Protein AF-A0A2E7CW11-F1 (afdb_monomer)

Mean predicted aligned error: 5.67 Å

Nearest PDB structures (foldseek):
  3v97-assembly2_B  TM=9.216E-01  e=1.720E-05  Escherichia coli K-12
  3v8v-assembly2_B  TM=9.186E-01  e=2.880E-05  Escherichia coli K-12
  3v8v-assembly1_A  TM=9.005E-01  e=5.143E-05 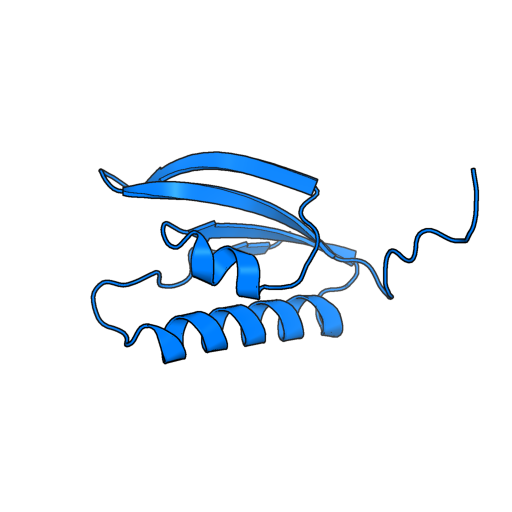 Escherichia coli K-12
  3v97-assembly1_A  TM=8.599E-01  e=4.822E-05  Escherichia coli K-12
  3ldg-assembly1_A  TM=8.429E-01  e=7.570E-05  Streptococcus mutans UA159

Structure (mmCIF, N/CA/C/O backbone):
data_AF-A0A2E7CW11-F1
#
_entry.id   AF-A0A2E7CW11-F1
#
loop_
_atom_site.group_PDB
_atom_site.id
_atom_site.type_symbol
_atom_site.label_atom_id
_atom_site.label_alt_id
_atom_site.label_comp_id
_atom_site.label_asym_id
_atom_site.label_entity_id
_atom_site.label_seq_id
_atom_site.pdbx_PDB_ins_code
_atom_site.Cartn_x
_atom_site.Cartn_y
_atom_site.Cartn_z
_atom_site.occupancy
_atom_site.B_iso_or_equiv
_atom_site.auth_seq_id
_atom_site.auth_comp_id
_atom_site.auth_asym_id
_atom_site.auth_atom_id
_atom_site.pdbx_PDB_model_num
ATOM 1 N N . MET A 1 1 ? -1.782 -9.841 -12.742 1.00 88.75 1 MET A N 1
ATOM 2 C CA . MET A 1 1 ? -2.396 -8.799 -11.886 1.00 88.75 1 MET A CA 1
ATOM 3 C C . MET A 1 1 ? -2.721 -9.409 -10.531 1.00 88.75 1 MET A C 1
ATOM 5 O O . MET A 1 1 ? -3.166 -10.548 -10.513 1.00 88.75 1 MET A O 1
ATOM 9 N N . MET A 1 2 ? -2.495 -8.684 -9.434 1.00 94.88 2 MET A N 1
ATOM 10 C CA . MET A 1 2 ? -2.849 -9.098 -8.069 1.00 94.88 2 MET A CA 1
ATOM 11 C C . MET A 1 2 ? -3.753 -8.049 -7.418 1.00 94.88 2 MET A C 1
ATOM 13 O O . MET A 1 2 ? -3.529 -6.850 -7.581 1.00 94.88 2 MET A O 1
ATOM 17 N N . ILE A 1 3 ? -4.753 -8.501 -6.667 1.00 97.06 3 ILE A N 1
ATOM 18 C CA . ILE A 1 3 ? -5.666 -7.649 -5.901 1.00 97.06 3 ILE A CA 1
ATOM 19 C C . ILE A 1 3 ? -5.697 -8.182 -4.470 1.00 97.06 3 ILE A C 1
ATOM 21 O O . ILE A 1 3 ? -5.756 -9.393 -4.274 1.00 97.06 3 ILE A O 1
ATOM 25 N N . MET A 1 4 ? -5.633 -7.298 -3.478 1.00 96.38 4 MET A N 1
ATOM 26 C CA . MET A 1 4 ? -5.674 -7.679 -2.068 1.00 96.38 4 MET A CA 1
ATOM 27 C C . MET A 1 4 ? -6.483 -6.687 -1.232 1.00 96.38 4 MET A C 1
ATOM 29 O O . MET A 1 4 ? -6.511 -5.490 -1.521 1.00 96.38 4 MET A O 1
ATOM 33 N N . ASN A 1 5 ? -7.097 -7.206 -0.172 1.00 95.25 5 ASN A N 1
ATOM 34 C CA . ASN A 1 5 ? -7.775 -6.456 0.883 1.00 95.25 5 ASN A CA 1
ATOM 35 C C . ASN A 1 5 ? -7.131 -6.849 2.225 1.00 95.25 5 ASN A C 1
ATO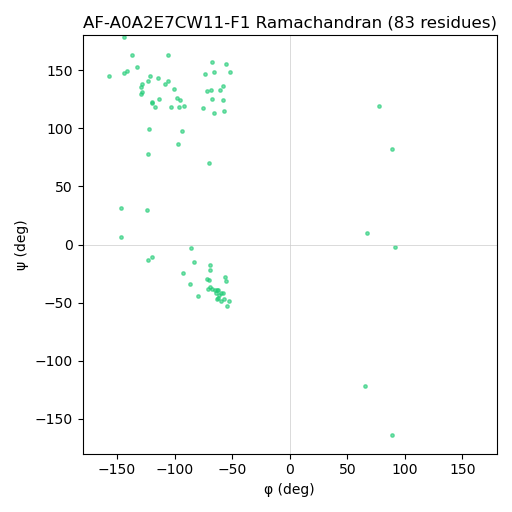M 37 O O . ASN A 1 5 ? -7.643 -7.747 2.899 1.00 95.25 5 ASN A O 1
ATOM 41 N N . PRO A 1 6 ? -5.942 -6.307 2.553 1.00 92.50 6 PRO A N 1
ATOM 42 C CA . PRO A 1 6 ? -5.221 -6.688 3.758 1.00 92.50 6 PRO A CA 1
ATOM 43 C C . PRO A 1 6 ? -5.986 -6.209 5.003 1.00 92.50 6 PRO A C 1
ATOM 45 O O . PRO A 1 6 ? -6.752 -5.250 4.911 1.00 92.50 6 PRO A O 1
ATOM 48 N N . PRO A 1 7 ? -5.774 -6.823 6.180 1.00 88.00 7 PRO A N 1
ATOM 49 C CA . PRO A 1 7 ? -6.356 -6.344 7.434 1.00 88.00 7 PRO A CA 1
ATOM 50 C C . PRO A 1 7 ? -6.064 -4.849 7.659 1.00 88.00 7 PRO A C 1
ATOM 52 O O . PRO A 1 7 ? -5.037 -4.340 7.214 1.00 88.00 7 PRO A O 1
ATOM 55 N N . TYR A 1 8 ? -6.975 -4.124 8.315 1.00 77.25 8 TYR A N 1
ATOM 56 C CA . TYR A 1 8 ? -6.866 -2.664 8.476 1.00 77.25 8 TYR A CA 1
ATOM 57 C C . TYR A 1 8 ? -7.432 -2.130 9.811 1.00 77.25 8 TYR A C 1
ATOM 59 O O . TYR A 1 8 ? -7.886 -0.998 9.859 1.00 77.25 8 TYR A O 1
ATOM 67 N N . ASN A 1 9 ? -7.353 -2.917 10.896 1.00 67.69 9 ASN A N 1
ATOM 68 C CA . ASN A 1 9 ? -7.742 -2.582 12.289 1.00 67.69 9 ASN A CA 1
ATOM 69 C C . ASN A 1 9 ? -9.184 -2.840 12.723 1.00 67.69 9 ASN A C 1
ATOM 71 O O . ASN A 1 9 ? -9.959 -1.915 12.924 1.00 67.69 9 ASN A O 1
ATOM 75 N N . ILE A 1 10 ? -9.492 -4.081 13.093 1.00 61.84 10 ILE A N 1
ATOM 76 C CA . ILE A 1 10 ? -10.477 -4.267 14.179 1.00 61.84 10 ILE A CA 1
ATOM 77 C C . ILE A 1 10 ? -9.895 -5.089 15.346 1.00 61.84 10 ILE A C 1
ATOM 79 O O . ILE A 1 10 ? -10.479 -5.114 16.421 1.00 61.84 10 ILE A O 1
ATOM 83 N N . ARG A 1 11 ? -8.737 -5.759 15.183 1.00 65.31 11 ARG A N 1
ATOM 84 C CA . ARG A 1 11 ? -8.206 -6.713 16.185 1.00 65.31 11 ARG A CA 1
ATOM 85 C C . ARG A 1 11 ? -6.669 -6.789 16.311 1.00 65.31 11 ARG A C 1
ATOM 87 O O . ARG A 1 11 ? -6.190 -7.670 17.010 1.00 65.31 11 ARG A O 1
ATOM 94 N N . ILE A 1 12 ? -5.903 -5.930 15.632 1.00 70.94 12 ILE A N 1
ATOM 95 C CA . ILE A 1 12 ? -4.422 -5.981 15.577 1.00 70.94 12 ILE A CA 1
ATOM 96 C C . ILE A 1 12 ? -3.867 -4.652 16.108 1.00 70.94 12 ILE A C 1
ATOM 98 O O . ILE A 1 12 ? -4.505 -3.618 15.910 1.00 70.94 12 ILE A O 1
ATOM 102 N N . GLN A 1 13 ? -2.721 -4.669 16.799 1.00 80.31 13 GLN A N 1
ATOM 103 C CA . GLN A 1 13 ? -2.076 -3.444 17.285 1.00 80.31 13 GLN A CA 1
ATOM 104 C C . GLN A 1 13 ? -1.599 -2.569 16.116 1.00 80.31 13 GLN A C 1
ATOM 106 O O . GLN A 1 13 ? -1.210 -3.065 15.058 1.00 80.31 13 GLN A O 1
ATOM 111 N N . GLN A 1 14 ? -1.607 -1.248 16.309 1.00 80.00 14 GLN A N 1
ATOM 112 C CA . GLN A 1 14 ? -1.318 -0.303 15.229 1.00 80.00 14 GLN A CA 1
ATOM 113 C C . GLN A 1 14 ? 0.107 -0.457 14.666 1.00 80.00 14 GLN A C 1
ATOM 115 O O . GLN A 1 14 ? 0.304 -0.393 13.456 1.00 80.00 14 GLN A O 1
ATOM 120 N N . ASP A 1 15 ? 1.110 -0.706 15.503 1.00 85.50 15 ASP A N 1
ATOM 121 C CA . ASP A 1 15 ? 2.486 -0.851 15.013 1.00 85.50 15 ASP A CA 1
ATOM 122 C C . ASP A 1 15 ? 2.677 -2.131 14.189 1.00 85.50 15 ASP A C 1
ATOM 124 O O . ASP A 1 15 ? 3.338 -2.112 13.148 1.00 85.50 15 ASP A O 1
ATOM 128 N N . GLU A 1 16 ? 2.012 -3.218 14.586 1.00 89.56 16 GLU A N 1
ATOM 129 C CA . GLU A 1 16 ? 2.018 -4.484 13.850 1.00 89.56 16 GLU A CA 1
ATOM 130 C C . GLU A 1 16 ? 1.374 -4.331 12.467 1.00 89.56 16 GLU A C 1
ATOM 132 O O . GLU A 1 16 ? 1.910 -4.836 11.479 1.00 89.56 16 GLU A O 1
ATOM 137 N N . ILE A 1 17 ? 0.260 -3.589 12.355 1.00 91.75 17 ILE A N 1
ATOM 138 C CA . ILE A 1 17 ? -0.370 -3.369 11.046 1.00 91.75 17 ILE A CA 1
ATOM 139 C C . ILE A 1 17 ? 0.506 -2.505 10.135 1.00 91.75 17 ILE A C 1
ATOM 141 O O . ILE A 1 17 ? 0.618 -2.775 8.936 1.00 91.75 17 ILE A O 1
ATOM 145 N N . LEU A 1 18 ? 1.174 -1.488 10.682 1.00 93.12 18 LEU A N 1
ATOM 146 C CA . LEU A 1 18 ? 2.076 -0.645 9.904 1.00 93.12 18 LEU A CA 1
ATOM 147 C C . LEU A 1 18 ? 3.282 -1.438 9.386 1.00 93.12 18 LEU A C 1
ATOM 149 O O . LEU A 1 18 ? 3.688 -1.236 8.236 1.00 93.12 18 LEU A O 1
ATOM 153 N N . GLU A 1 19 ? 3.833 -2.342 10.198 1.00 94.38 19 GLU A N 1
ATOM 154 C CA . GLU A 1 19 ? 4.937 -3.202 9.774 1.00 94.38 19 GLU A CA 1
ATOM 155 C C . GLU A 1 19 ? 4.486 -4.256 8.761 1.00 94.38 19 GLU A C 1
ATOM 157 O O . GLU A 1 19 ? 5.145 -4.454 7.743 1.00 94.38 19 GLU A O 1
ATOM 162 N N . PHE A 1 20 ? 3.297 -4.831 8.926 1.00 94.50 20 PHE A N 1
ATOM 163 C CA . PHE A 1 20 ? 2.738 -5.749 7.936 1.00 94.50 20 PHE A CA 1
ATOM 164 C C . PHE A 1 20 ? 2.609 -5.101 6.544 1.00 94.50 20 PHE A C 1
ATOM 166 O O . PHE A 1 20 ? 2.974 -5.693 5.525 1.00 94.50 20 PHE A O 1
ATOM 173 N N . TYR A 1 21 ? 2.162 -3.844 6.469 1.00 96.44 21 TYR A N 1
ATOM 174 C CA . TYR A 1 21 ? 2.088 -3.124 5.190 1.00 96.44 21 TYR A CA 1
ATOM 175 C C . TYR A 1 21 ? 3.467 -2.772 4.619 1.00 96.44 21 TYR A C 1
ATOM 177 O O . TYR A 1 21 ? 3.629 -2.733 3.394 1.00 96.44 21 TYR A O 1
ATOM 185 N N . ASN A 1 22 ? 4.467 -2.550 5.474 1.00 96.88 22 ASN A N 1
ATOM 186 C CA . ASN A 1 22 ? 5.862 -2.409 5.058 1.00 96.88 22 ASN A CA 1
ATOM 187 C C . ASN A 1 22 ? 6.369 -3.701 4.393 1.00 96.88 22 ASN A C 1
ATOM 189 O O . ASN A 1 22 ? 6.922 -3.675 3.288 1.00 96.88 22 ASN A O 1
ATOM 193 N N . GLU A 1 23 ? 6.087 -4.854 5.002 1.00 97.00 23 GLU A N 1
ATOM 194 C CA . GLU A 1 23 ? 6.442 -6.161 4.448 1.00 97.00 23 GLU A CA 1
ATOM 195 C C . GLU A 1 23 ? 5.737 -6.462 3.122 1.00 97.00 23 GLU A C 1
ATOM 197 O O . GLU A 1 23 ? 6.382 -6.980 2.201 1.00 97.00 23 GLU A O 1
ATOM 202 N N . ILE A 1 24 ? 4.458 -6.086 2.978 1.00 96.81 24 ILE A N 1
ATOM 203 C CA . ILE A 1 24 ? 3.746 -6.137 1.690 1.00 96.81 24 ILE A CA 1
ATOM 204 C C . ILE A 1 24 ? 4.543 -5.361 0.640 1.00 96.81 24 ILE A C 1
ATOM 206 O O . ILE A 1 24 ? 4.888 -5.912 -0.407 1.00 96.81 24 ILE A O 1
ATOM 210 N N . GLY A 1 25 ? 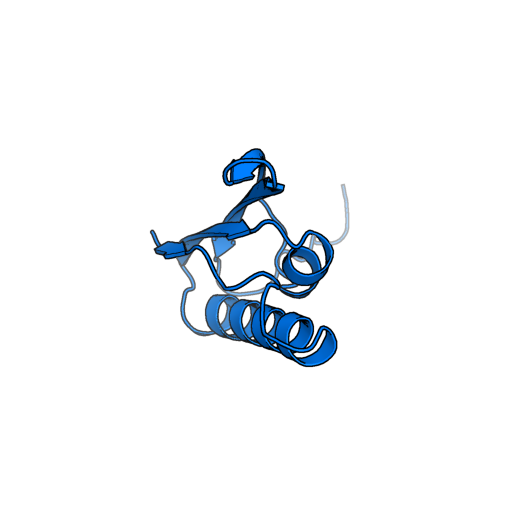4.894 -4.106 0.928 1.00 95.94 25 GLY A N 1
ATOM 211 C CA . GLY A 1 25 ? 5.696 -3.264 0.042 1.00 95.94 25 GLY A CA 1
ATOM 212 C C . GLY A 1 25 ? 7.004 -3.921 -0.391 1.00 95.94 25 GLY A C 1
ATOM 213 O O . GLY A 1 25 ? 7.312 -3.996 -1.587 1.00 95.94 25 GLY A O 1
ATOM 214 N N . ARG A 1 26 ? 7.745 -4.469 0.578 1.00 96.25 26 ARG A N 1
ATOM 215 C CA . ARG A 1 26 ? 8.997 -5.196 0.344 1.00 96.25 26 ARG A CA 1
ATOM 216 C C . ARG A 1 26 ? 8.777 -6.404 -0.567 1.00 96.25 26 ARG A C 1
ATOM 218 O O . ARG A 1 26 ? 9.499 -6.570 -1.551 1.00 96.25 26 ARG A O 1
ATOM 225 N N . ARG A 1 27 ? 7.768 -7.234 -0.290 1.00 96.12 27 ARG A N 1
ATOM 226 C CA . ARG A 1 27 ? 7.474 -8.423 -1.102 1.00 96.12 27 ARG A CA 1
ATOM 227 C C . ARG A 1 27 ? 7.093 -8.052 -2.531 1.00 96.12 27 ARG A C 1
ATOM 229 O O . ARG A 1 27 ? 7.667 -8.623 -3.458 1.00 96.12 27 ARG A O 1
ATOM 236 N N . LEU A 1 28 ? 6.204 -7.074 -2.710 1.00 95.38 28 LEU A N 1
ATOM 237 C CA . LEU A 1 28 ? 5.796 -6.576 -4.027 1.00 95.38 28 LEU A CA 1
ATOM 238 C C . LEU A 1 28 ? 6.996 -6.085 -4.843 1.00 95.38 28 LEU A C 1
ATOM 240 O O . LEU A 1 28 ? 7.154 -6.460 -6.003 1.00 95.38 28 LEU A O 1
ATOM 244 N N . LYS A 1 29 ? 7.876 -5.292 -4.224 1.00 92.69 29 LYS A N 1
ATOM 245 C CA . LYS A 1 29 ? 9.059 -4.733 -4.886 1.00 92.69 29 LYS A CA 1
ATOM 246 C C . LYS A 1 29 ? 10.029 -5.806 -5.383 1.00 92.69 29 LYS A C 1
ATOM 248 O O . LYS A 1 29 ? 10.560 -5.679 -6.482 1.00 92.69 29 LYS A O 1
ATOM 253 N N . HIS A 1 30 ? 10.290 -6.831 -4.571 1.00 92.50 30 HIS A N 1
ATOM 254 C CA . HIS A 1 30 ? 11.365 -7.791 -4.841 1.00 92.50 30 HIS A CA 1
ATOM 255 C C . HIS A 1 30 ? 10.924 -9.038 -5.610 1.00 92.50 30 HIS A C 1
ATOM 257 O O . HIS A 1 30 ? 11.756 -9.640 -6.280 1.00 92.50 30 HIS A O 1
ATOM 263 N N . HIS A 1 31 ? 9.647 -9.422 -5.541 1.00 93.56 31 HIS A N 1
ATOM 264 C CA . HIS A 1 31 ? 9.190 -10.701 -6.102 1.00 93.56 31 HIS A CA 1
ATOM 265 C C . HIS A 1 31 ? 8.133 -10.575 -7.202 1.00 93.56 31 HIS A C 1
ATOM 267 O O . HIS A 1 31 ? 7.846 -11.565 -7.863 1.00 93.56 31 HIS A O 1
ATOM 273 N N . TRP A 1 32 ? 7.563 -9.387 -7.419 1.00 93.56 32 TRP A N 1
ATOM 274 C CA . TRP A 1 32 ? 6.406 -9.212 -8.308 1.00 93.56 32 TRP A CA 1
ATOM 275 C C . TRP A 1 32 ? 6.657 -8.184 -9.420 1.00 93.56 32 TRP A C 1
ATOM 277 O O . TRP A 1 32 ? 5.735 -7.520 -9.890 1.00 93.56 32 TRP A O 1
ATOM 287 N N . SER A 1 33 ? 7.912 -8.034 -9.854 1.00 92.25 33 SER A N 1
ATOM 288 C CA . SER A 1 33 ? 8.256 -7.158 -10.985 1.00 92.25 33 SER A CA 1
ATOM 289 C C . SER A 1 33 ? 7.504 -7.572 -12.257 1.00 92.25 33 SER A C 1
ATOM 291 O O . SER A 1 33 ? 7.426 -8.754 -12.573 1.00 92.25 33 SER A O 1
ATOM 293 N N . GLY A 1 34 ? 6.963 -6.599 -12.993 1.00 92.88 34 GLY A N 1
ATOM 294 C CA . GLY A 1 34 ? 6.185 -6.818 -14.218 1.00 92.88 34 GLY A CA 1
ATOM 295 C C . GLY A 1 34 ? 4.673 -6.952 -14.000 1.00 92.88 34 GLY A C 1
ATOM 296 O O . GLY A 1 34 ? 3.930 -7.066 -14.971 1.00 92.88 34 GLY A O 1
ATOM 297 N N . PHE A 1 35 ? 4.200 -6.914 -12.752 1.00 95.62 35 PHE A N 1
ATOM 298 C CA . PHE A 1 35 ? 2.781 -7.026 -12.414 1.00 95.62 35 PHE A CA 1
ATOM 299 C C . PHE A 1 35 ? 2.180 -5.678 -12.004 1.00 95.62 35 PHE A C 1
ATOM 301 O O . PHE A 1 35 ? 2.870 -4.747 -11.601 1.00 95.62 35 PHE A O 1
ATOM 308 N N . ASP A 1 36 ? 0.854 -5.602 -12.023 1.00 96.69 36 ASP A N 1
ATOM 309 C CA . ASP A 1 36 ? 0.101 -4.583 -11.298 1.00 96.69 36 ASP A CA 1
ATOM 310 C C . ASP A 1 36 ? -0.451 -5.171 -9.998 1.00 96.69 36 ASP A C 1
ATOM 312 O O . ASP A 1 36 ? -1.051 -6.254 -10.012 1.00 96.69 36 ASP A O 1
ATOM 316 N N . ALA A 1 37 ? -0.284 -4.436 -8.898 1.00 97.94 37 ALA A N 1
ATOM 317 C CA . ALA A 1 37 ? -0.937 -4.708 -7.625 1.00 97.94 37 ALA A CA 1
ATOM 318 C C . ALA A 1 37 ? -2.014 -3.660 -7.329 1.00 97.94 37 ALA A C 1
ATOM 320 O O . ALA A 1 37 ? -1.809 -2.458 -7.512 1.00 97.94 37 ALA A O 1
ATOM 321 N N . TRP A 1 38 ? -3.153 -4.125 -6.831 1.00 98.38 38 TRP A N 1
ATOM 322 C CA . TRP A 1 38 ? -4.242 -3.295 -6.342 1.00 98.38 38 TRP A CA 1
ATOM 323 C C . TRP A 1 38 ? -4.499 -3.604 -4.870 1.00 98.38 38 TRP A C 1
ATOM 325 O O . TRP A 1 38 ? -4.757 -4.751 -4.514 1.00 98.38 38 TRP A O 1
ATOM 335 N N . VAL A 1 39 ? -4.409 -2.588 -4.014 1.00 97.88 39 VAL A N 1
ATOM 336 C CA . VAL A 1 39 ? -4.567 -2.735 -2.560 1.00 97.88 39 VAL A CA 1
ATOM 337 C C . VAL A 1 39 ? -5.780 -1.938 -2.107 1.00 97.88 39 VAL A C 1
ATOM 339 O O . VAL A 1 39 ? -5.811 -0.719 -2.280 1.00 97.88 39 VAL A O 1
ATOM 342 N N . PHE A 1 40 ? -6.772 -2.624 -1.548 1.00 97.38 40 PHE A N 1
ATOM 343 C CA . PHE A 1 40 ? -7.940 -2.024 -0.914 1.00 97.38 40 PHE A CA 1
ATOM 344 C C . PHE A 1 40 ? -7.734 -1.980 0.599 1.00 97.38 40 PHE A C 1
ATOM 346 O O . PHE A 1 40 ? -7.415 -3.005 1.187 1.00 97.38 40 PHE A O 1
ATOM 353 N N . SER A 1 41 ? -7.867 -0.813 1.229 1.00 95.25 41 SER A N 1
ATOM 354 C CA . SER A 1 41 ? -7.732 -0.699 2.686 1.00 95.25 41 SER A CA 1
ATOM 355 C C . SER A 1 41 ? -8.447 0.536 3.231 1.00 95.25 41 SER A C 1
ATOM 357 O O . SER A 1 41 ? -8.465 1.586 2.576 1.00 95.25 41 SER A O 1
ATOM 359 N N . GLY A 1 42 ? -9.007 0.393 4.435 1.00 93.69 42 GLY A N 1
ATOM 360 C CA . GLY A 1 42 ? -9.532 1.490 5.253 1.00 93.69 42 GLY A CA 1
ATOM 361 C C . GLY A 1 42 ? -8.461 2.214 6.076 1.00 93.69 42 GLY A C 1
ATOM 362 O O . GLY A 1 42 ? -8.685 3.330 6.533 1.00 93.69 42 GLY A O 1
ATOM 363 N N . ASP A 1 43 ? -7.267 1.630 6.233 1.00 92.88 43 ASP A N 1
ATOM 364 C CA . ASP A 1 43 ? -6.176 2.250 6.988 1.00 92.88 43 ASP A CA 1
ATOM 365 C C . ASP A 1 43 ? -5.258 3.048 6.050 1.00 92.88 43 ASP A C 1
ATOM 367 O O . ASP A 1 43 ? -4.349 2.538 5.381 1.00 92.88 43 ASP A O 1
ATOM 371 N N . LEU A 1 44 ? -5.507 4.357 6.000 1.00 92.00 44 LEU A N 1
ATOM 372 C CA . LEU A 1 44 ? -4.760 5.277 5.147 1.00 92.00 44 LEU A CA 1
ATOM 373 C C . LEU A 1 44 ? -3.305 5.481 5.594 1.00 92.00 44 LEU A C 1
ATOM 375 O O . LEU A 1 44 ? -2.489 5.901 4.767 1.00 92.00 44 LEU A O 1
ATOM 379 N N . GLN A 1 45 ? -2.970 5.223 6.863 1.00 92.19 45 GLN A N 1
ATOM 380 C CA . GLN A 1 45 ? -1.592 5.306 7.351 1.00 92.19 45 GLN A CA 1
ATOM 381 C C . GLN A 1 45 ? -0.820 4.045 6.970 1.00 92.19 45 GLN A C 1
ATOM 383 O O . GLN A 1 45 ? 0.277 4.152 6.415 1.00 92.19 45 GLN A O 1
ATOM 388 N N . ALA A 1 46 ? -1.424 2.869 7.140 1.00 94.00 46 ALA A N 1
ATOM 389 C CA . ALA A 1 46 ? -0.845 1.602 6.707 1.00 94.00 46 ALA A CA 1
ATOM 390 C C . ALA A 1 46 ? -0.594 1.585 5.190 1.00 94.00 46 ALA A C 1
ATOM 392 O O . ALA A 1 46 ? 0.498 1.239 4.740 1.00 94.00 46 ALA A O 1
ATOM 393 N N . LEU A 1 47 ? -1.522 2.108 4.376 1.00 95.62 47 LEU A N 1
ATOM 394 C CA . LEU A 1 47 ? -1.314 2.254 2.927 1.00 95.62 47 LEU A CA 1
ATOM 395 C C . LEU A 1 47 ? -0.056 3.059 2.552 1.00 95.62 47 LEU A C 1
ATOM 397 O O . LEU A 1 47 ? 0.536 2.808 1.501 1.00 95.62 47 LEU A O 1
ATOM 401 N N . LYS A 1 48 ? 0.366 4.037 3.368 1.00 95.06 48 LYS A N 1
ATOM 402 C CA . LYS A 1 48 ? 1.611 4.788 3.117 1.00 95.06 48 LYS A CA 1
ATOM 403 C C . LYS A 1 48 ? 2.854 3.934 3.375 1.00 95.06 48 LYS A C 1
ATOM 405 O O . LYS A 1 48 ? 3.862 4.138 2.700 1.00 95.06 48 LYS A O 1
ATOM 410 N N . ARG A 1 49 ? 2.779 2.969 4.299 1.00 96.56 49 ARG A N 1
ATOM 411 C CA . ARG A 1 49 ? 3.898 2.086 4.669 1.00 96.56 49 ARG A CA 1
ATOM 412 C C . ARG A 1 49 ? 4.291 1.099 3.576 1.00 96.56 49 ARG A C 1
ATOM 414 O O . ARG A 1 49 ? 5.428 0.652 3.583 1.00 96.56 49 ARG A O 1
ATOM 421 N N . ILE A 1 50 ? 3.431 0.865 2.581 1.00 96.62 50 ILE A N 1
ATOM 422 C CA . ILE A 1 50 ? 3.770 0.066 1.389 1.00 96.62 50 ILE A CA 1
ATOM 423 C C . ILE A 1 50 ? 5.008 0.625 0.661 1.00 96.62 50 ILE A C 1
ATOM 42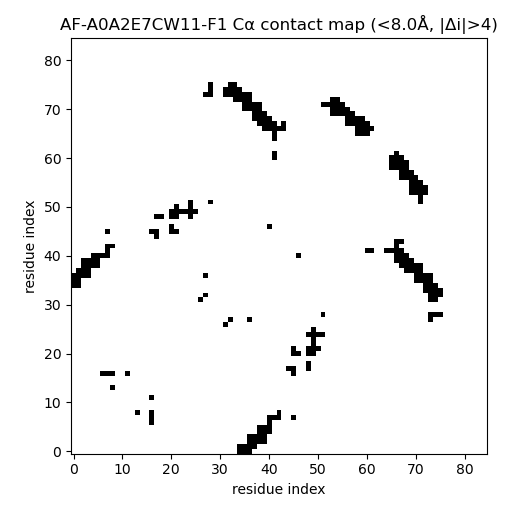5 O O . ILE A 1 50 ? 5.721 -0.114 -0.010 1.00 96.62 50 ILE A O 1
ATOM 429 N N . GLY A 1 51 ? 5.282 1.932 0.751 1.00 94.75 51 GLY A N 1
ATOM 430 C CA . GLY A 1 51 ? 6.536 2.503 0.238 1.00 94.75 51 GLY A CA 1
ATOM 431 C C . GLY A 1 51 ? 6.701 2.454 -1.289 1.00 94.75 51 GLY A C 1
ATOM 432 O O . GLY A 1 51 ? 7.771 2.767 -1.810 1.00 94.75 51 GLY A O 1
ATOM 433 N N . LEU A 1 52 ? 5.647 2.093 -2.028 1.00 94.88 52 LEU A N 1
ATOM 434 C CA . LEU A 1 52 ? 5.609 2.091 -3.489 1.00 94.88 52 LEU A CA 1
ATOM 435 C C . LEU A 1 52 ? 4.779 3.266 -4.001 1.00 94.88 52 LEU A C 1
ATOM 437 O O . LEU A 1 52 ? 3.739 3.613 -3.441 1.00 94.88 52 LEU A O 1
ATOM 441 N N . ARG A 1 53 ? 5.232 3.887 -5.095 1.00 94.12 53 ARG A N 1
ATOM 442 C CA . ARG A 1 53 ? 4.541 5.037 -5.685 1.00 94.12 53 ARG A CA 1
ATOM 443 C C . ARG A 1 53 ? 3.285 4.575 -6.433 1.00 94.12 53 ARG A C 1
ATOM 445 O O . ARG A 1 53 ? 3.423 3.889 -7.448 1.00 94.12 53 ARG A O 1
ATOM 452 N N . PRO A 1 54 ? 2.083 5.007 -6.023 1.00 96.25 54 PRO A N 1
ATOM 453 C CA . PRO A 1 54 ? 0.867 4.643 -6.727 1.00 96.25 54 PRO A CA 1
ATOM 454 C C . PRO A 1 54 ? 0.723 5.384 -8.050 1.00 96.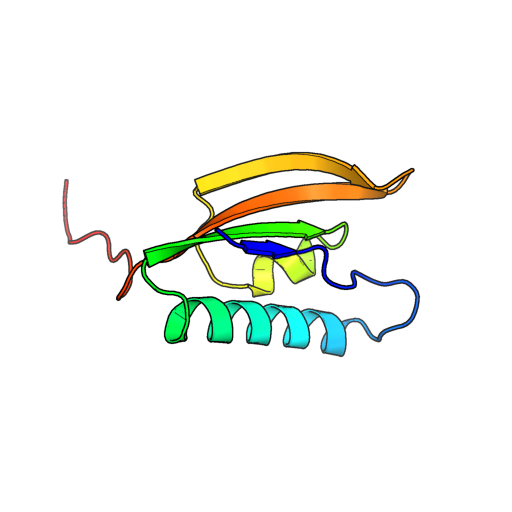25 54 PRO A C 1
ATOM 456 O O . PRO A 1 54 ? 1.116 6.546 -8.179 1.00 96.25 54 PRO A O 1
ATOM 459 N N . LYS A 1 55 ? 0.116 4.703 -9.023 1.00 97.38 55 LYS A N 1
ATOM 460 C CA . LYS A 1 55 ? -0.335 5.298 -10.288 1.00 97.38 55 LYS A CA 1
ATOM 461 C C . LYS A 1 55 ? -1.740 5.875 -10.160 1.00 97.38 55 LYS A C 1
ATOM 463 O O . LYS A 1 55 ? -2.031 6.894 -10.775 1.00 97.38 55 LYS A O 1
ATOM 468 N N . ARG A 1 56 ? -2.595 5.248 -9.347 1.00 97.81 56 ARG A N 1
ATOM 469 C CA . ARG A 1 56 ? -3.968 5.698 -9.105 1.00 97.81 56 ARG A CA 1
ATOM 470 C C . ARG A 1 56 ? -4.373 5.448 -7.658 1.00 97.81 56 ARG A C 1
ATOM 472 O O . ARG A 1 56 ? -3.933 4.481 -7.040 1.00 97.81 56 ARG A O 1
ATOM 479 N N . ARG A 1 57 ? -5.225 6.325 -7.135 1.00 98.00 57 ARG A N 1
ATOM 480 C CA . ARG A 1 57 ? -5.947 6.149 -5.873 1.00 98.00 57 ARG A CA 1
ATOM 481 C C . ARG A 1 57 ? -7.417 6.425 -6.156 1.00 98.00 57 ARG A C 1
ATOM 483 O O . ARG A 1 57 ? -7.724 7.441 -6.772 1.00 98.00 57 ARG A O 1
ATOM 490 N N . ILE A 1 58 ? -8.292 5.520 -5.747 1.00 98.38 58 ILE A N 1
ATOM 491 C CA . ILE A 1 58 ? -9.739 5.639 -5.918 1.00 98.38 58 ILE A CA 1
ATOM 492 C C . ILE A 1 58 ? -10.346 5.625 -4.518 1.00 98.38 58 ILE A C 1
ATOM 494 O O . ILE A 1 58 ? -10.081 4.696 -3.754 1.00 98.38 58 ILE A O 1
ATOM 498 N N . ALA A 1 59 ? -11.086 6.677 -4.172 1.00 97.69 59 ALA A N 1
ATOM 499 C CA . ALA A 1 59 ? -11.843 6.727 -2.927 1.00 97.69 59 ALA A CA 1
ATOM 500 C C . ALA A 1 59 ? -13.043 5.782 -3.034 1.00 97.69 59 ALA A C 1
ATOM 502 O O . ALA A 1 59 ? -13.734 5.779 -4.051 1.00 97.69 59 ALA A O 1
ATOM 503 N N . LEU A 1 60 ? -13.239 4.963 -2.008 1.00 96.75 60 LEU A N 1
ATOM 504 C CA . LEU A 1 60 ? -14.290 3.958 -1.904 1.00 96.75 60 LEU A CA 1
ATOM 505 C C . LEU A 1 60 ? -14.760 3.879 -0.446 1.00 96.75 60 LEU A C 1
ATOM 507 O O . LEU A 1 60 ? -14.203 4.523 0.440 1.00 96.75 60 LEU A O 1
ATOM 511 N N . PHE A 1 61 ? -15.748 3.028 -0.195 1.00 92.75 61 PHE A N 1
ATOM 512 C CA . PHE A 1 61 ? -16.211 2.711 1.148 1.00 92.75 61 PHE A CA 1
ATOM 513 C C . PHE A 1 61 ? -16.242 1.195 1.342 1.00 92.75 61 PHE A C 1
ATOM 515 O O . PHE A 1 61 ? -16.754 0.469 0.490 1.00 92.75 61 PHE A O 1
ATOM 522 N N . ASN A 1 62 ? -15.674 0.713 2.449 1.00 89.38 62 ASN A N 1
ATOM 523 C CA . ASN A 1 62 ? -15.842 -0.664 2.906 1.00 89.38 62 ASN A CA 1
ATOM 524 C C . ASN A 1 62 ? -16.948 -0.683 3.968 1.00 89.38 62 ASN A C 1
ATOM 526 O O . ASN A 1 62 ? -16.693 -0.477 5.156 1.00 89.38 62 ASN A O 1
ATOM 530 N N . GLY A 1 63 ? -18.199 -0.807 3.519 1.00 90.19 63 GLY A N 1
ATOM 531 C CA . GLY A 1 63 ? -19.359 -0.519 4.363 1.00 90.19 63 GLY A CA 1
ATOM 532 C C . GLY A 1 63 ? -19.396 0.965 4.735 1.00 90.19 63 GLY A C 1
ATOM 533 O O . GLY A 1 63 ? -19.410 1.818 3.856 1.00 90.19 63 GLY A O 1
ATOM 534 N N . SER A 1 64 ? -19.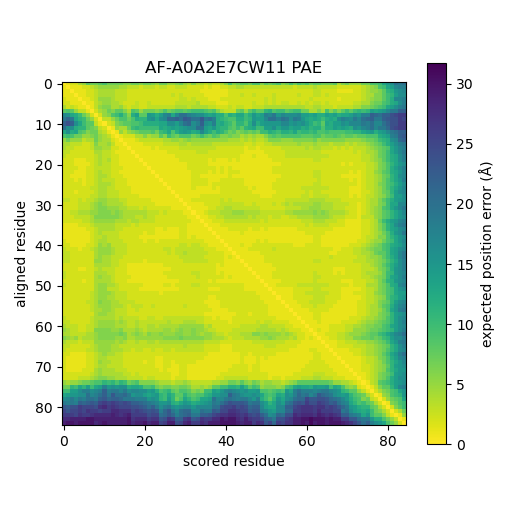381 1.280 6.029 1.00 91.75 64 SER A N 1
ATOM 535 C CA . SER A 1 64 ? -19.315 2.660 6.535 1.00 91.75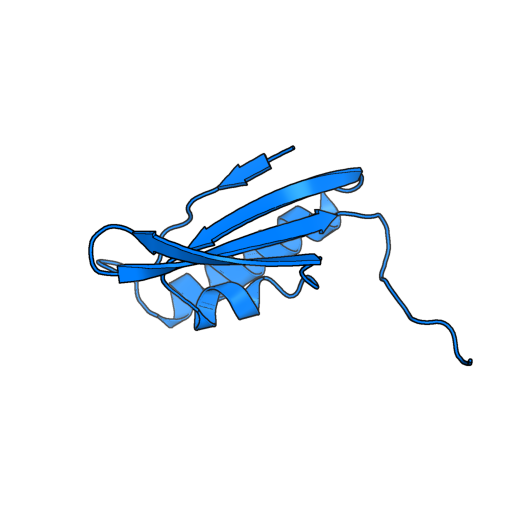 64 SER A CA 1
ATOM 536 C C . SER A 1 64 ? -17.890 3.219 6.650 1.00 91.75 64 SER A C 1
ATOM 538 O O . SER A 1 64 ? -17.715 4.378 7.018 1.00 91.75 64 SER A O 1
ATOM 540 N N . ILE A 1 65 ? -16.862 2.418 6.352 1.00 90.50 65 ILE A N 1
ATOM 541 C CA . ILE A 1 65 ? -15.460 2.795 6.556 1.00 90.50 65 ILE A CA 1
ATOM 542 C C . ILE A 1 65 ? -14.912 3.444 5.285 1.00 90.50 65 ILE A C 1
ATOM 544 O O . ILE A 1 65 ? -14.830 2.792 4.238 1.00 90.50 65 ILE A O 1
ATOM 548 N N . GLU A 1 66 ? -14.482 4.705 5.372 1.00 93.50 66 GLU A N 1
ATOM 549 C CA . GLU A 1 66 ? -13.773 5.371 4.274 1.00 93.50 66 GLU A CA 1
ATOM 550 C C . GLU A 1 66 ? -12.512 4.576 3.917 1.00 93.50 66 GLU A C 1
ATOM 552 O O . GLU A 1 66 ? -11.672 4.280 4.764 1.00 93.50 66 GLU A O 1
ATOM 557 N N . SER A 1 67 ? -12.395 4.187 2.651 1.00 95.56 67 SER A N 1
ATOM 558 C CA . SER A 1 67 ? -11.344 3.293 2.178 1.00 95.56 67 SER A CA 1
ATOM 559 C C . SER A 1 67 ? -10.767 3.772 0.853 1.00 95.56 67 SER A C 1
ATOM 561 O O . SER A 1 67 ? -11.346 4.591 0.136 1.00 95.56 67 SER A O 1
ATOM 563 N N . LYS A 1 68 ? -9.593 3.256 0.489 1.00 97.44 68 LYS A N 1
ATOM 564 C CA . LYS A 1 68 ? -8.986 3.531 -0.816 1.00 97.44 68 LYS A CA 1
ATOM 565 C C . LYS A 1 68 ? -8.606 2.248 -1.516 1.00 97.44 68 LYS A C 1
ATOM 567 O O . LYS A 1 68 ? -8.020 1.355 -0.913 1.00 97.44 68 LYS A O 1
ATOM 572 N N . LEU A 1 69 ? -8.877 2.209 -2.815 1.00 98.19 69 LEU A N 1
ATOM 573 C CA . LEU A 1 69 ? -8.286 1.252 -3.734 1.00 98.19 69 LEU A CA 1
ATOM 574 C C . LEU A 1 69 ? -7.083 1.911 -4.420 1.00 98.19 69 LEU A C 1
ATOM 576 O O . LEU A 1 69 ? -7.207 2.938 -5.094 1.00 98.19 69 LEU A O 1
ATOM 580 N N . VAL A 1 70 ? -5.899 1.345 -4.206 1.00 98.25 70 VAL A N 1
ATOM 581 C CA . VAL A 1 70 ? -4.616 1.902 -4.641 1.00 98.25 70 VAL A CA 1
ATOM 582 C C . VAL A 1 70 ? -3.992 1.013 -5.705 1.00 98.25 70 VAL A C 1
ATOM 584 O O . VAL A 1 70 ? -3.764 -0.166 -5.466 1.00 98.25 70 VAL A O 1
ATOM 587 N N . HIS A 1 71 ? -3.668 1.596 -6.859 1.00 98.25 71 HIS A N 1
ATOM 588 C CA . HIS A 1 71 ? -2.976 0.919 -7.955 1.00 98.25 71 HIS A CA 1
ATOM 589 C C . HIS A 1 71 ? -1.467 1.155 -7.893 1.00 98.25 71 HIS A C 1
ATOM 591 O O . HIS A 1 71 ? -1.009 2.302 -7.935 1.00 98.25 71 HIS A O 1
ATOM 597 N N . LEU A 1 72 ? -0.707 0.065 -7.865 1.00 97.31 72 LEU A N 1
ATOM 598 C CA . LEU A 1 72 ? 0.747 0.009 -7.798 1.00 97.31 72 LEU A CA 1
ATOM 599 C C . LEU A 1 72 ? 1.290 -0.775 -9.008 1.00 97.31 72 LEU A C 1
ATOM 601 O O . LEU A 1 72 ? 1.299 -2.006 -8.980 1.00 97.31 72 LEU A O 1
ATOM 605 N N . PRO A 1 73 ? 1.768 -0.097 -10.064 1.00 96.06 73 PRO A N 1
ATOM 606 C CA . PRO A 1 73 ? 2.554 -0.757 -11.098 1.00 96.06 73 PRO A CA 1
ATOM 607 C C . PRO A 1 73 ? 3.901 -1.189 -10.518 1.00 96.06 73 PRO A C 1
ATOM 609 O O . PRO A 1 73 ? 4.635 -0.355 -9.975 1.00 96.06 73 PRO A O 1
ATOM 612 N N . LEU A 1 74 ? 4.229 -2.470 -10.649 1.00 94.69 74 LEU A N 1
ATOM 613 C CA . LEU A 1 74 ? 5.449 -3.072 -10.126 1.00 94.69 74 LEU A CA 1
ATOM 614 C C . LEU A 1 74 ? 6.423 -3.279 -11.280 1.00 94.69 74 LEU A C 1
ATOM 616 O O . LEU A 1 74 ? 6.152 -4.000 -12.235 1.00 94.69 74 LEU A O 1
ATOM 620 N N . TYR A 1 75 ? 7.573 -2.631 -11.204 1.00 86.94 75 TYR A N 1
ATOM 621 C CA . TYR A 1 75 ? 8.606 -2.684 -12.229 1.00 86.94 75 TYR A CA 1
ATOM 622 C C . TYR A 1 75 ? 9.951 -2.935 -11.563 1.00 86.94 75 TYR A C 1
ATOM 624 O O . TYR A 1 75 ? 10.166 -2.583 -10.403 1.00 86.94 75 TYR A O 1
ATOM 632 N N . MET A 1 76 ? 10.853 -3.548 -12.319 1.00 76.06 76 MET A N 1
ATOM 633 C CA . MET A 1 76 ? 12.199 -3.836 -11.856 1.00 76.0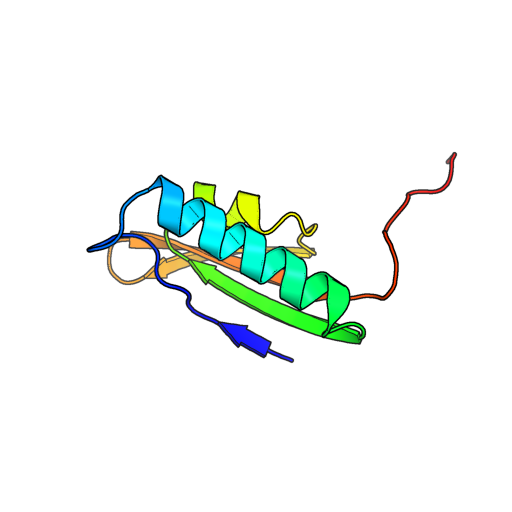6 76 MET A CA 1
ATOM 634 C C . MET A 1 76 ? 12.982 -2.522 -11.693 1.00 76.06 76 MET A C 1
ATOM 636 O O . MET A 1 76 ? 12.952 -1.655 -12.567 1.00 76.06 76 MET A O 1
ATOM 640 N N . GLY A 1 77 ? 13.667 -2.359 -10.559 1.00 69.88 77 GLY A N 1
ATOM 641 C CA . GLY A 1 77 ? 14.424 -1.146 -10.235 1.00 69.88 77 GLY A CA 1
ATOM 642 C C . GLY A 1 77 ? 13.604 -0.061 -9.522 1.00 69.88 77 GLY A C 1
ATOM 643 O O . GLY A 1 77 ? 12.552 -0.312 -8.941 1.00 69.88 77 GLY A O 1
ATOM 644 N N . SER A 1 78 ? 14.118 1.170 -9.503 1.00 65.00 78 SER A N 1
ATOM 645 C CA . SER A 1 78 ? 13.419 2.327 -8.922 1.00 65.00 78 SER A CA 1
ATOM 646 C C . SER A 1 78 ? 13.077 3.327 -10.021 1.00 65.00 78 SER A C 1
ATOM 648 O O . SER A 1 78 ? 13.894 3.540 -10.916 1.00 65.00 78 SER A O 1
ATOM 650 N N . LYS A 1 79 ? 11.914 3.993 -9.943 1.00 63.16 79 LYS A N 1
ATOM 651 C CA . LYS A 1 79 ? 11.656 5.218 -10.717 1.00 63.16 79 LYS A CA 1
ATOM 652 C C . LYS A 1 79 ? 12.517 6.334 -10.130 1.00 63.16 79 LYS A C 1
ATOM 654 O O . LYS A 1 79 ? 12.011 7.255 -9.492 1.00 63.16 79 LYS A O 1
ATOM 659 N N . ARG A 1 80 ? 13.831 6.251 -10.320 1.00 57.53 80 ARG A N 1
ATOM 660 C CA . ARG A 1 80 ? 14.671 7.439 -10.295 1.00 57.53 80 ARG A CA 1
ATOM 661 C C . ARG A 1 80 ? 14.226 8.261 -11.495 1.00 57.53 80 ARG A C 1
ATOM 663 O O . ARG A 1 80 ? 14.382 7.830 -12.632 1.00 57.53 80 ARG A O 1
ATOM 670 N N . LYS A 1 81 ? 13.619 9.423 -11.240 1.00 53.03 81 LYS A N 1
ATOM 671 C CA . LYS A 1 81 ? 13.710 10.501 -12.223 1.00 53.03 81 LYS A CA 1
ATOM 672 C C . LYS A 1 81 ? 15.214 10.728 -12.398 1.00 53.03 81 LYS A C 1
ATOM 674 O O . LYS A 1 81 ? 15.881 11.037 -11.412 1.00 53.03 81 LYS A O 1
ATOM 679 N N . GLY A 1 82 ? 15.748 10.466 -13.589 1.00 49.69 82 GLY A N 1
ATOM 680 C CA . GLY A 1 82 ? 17.078 10.960 -13.935 1.00 49.69 82 GLY A CA 1
ATOM 681 C C . GLY A 1 82 ? 17.111 12.485 -13.760 1.00 49.69 82 GLY A C 1
ATOM 682 O O . GLY A 1 82 ? 16.043 13.109 -13.770 1.00 49.69 82 GLY A O 1
ATOM 683 N N . PRO A 1 83 ? 18.289 13.088 -13.536 1.00 56.91 83 PRO A N 1
ATOM 684 C CA . PRO A 1 83 ? 18.377 14.537 -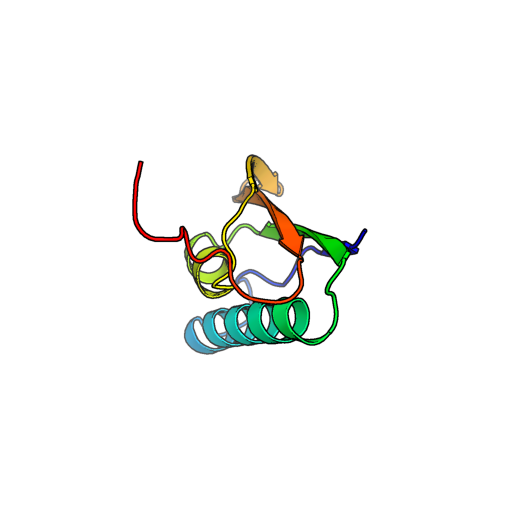13.449 1.00 56.91 83 PRO A CA 1
ATOM 685 C C . PRO A 1 83 ? 17.904 15.159 -14.779 1.00 56.91 83 PRO A C 1
ATOM 687 O O . PRO A 1 83 ? 18.331 14.721 -15.842 1.00 56.91 83 PRO A O 1
ATOM 690 N N . ASN A 1 84 ? 17.042 16.175 -14.659 1.00 48.75 84 ASN A N 1
ATOM 691 C CA . ASN A 1 84 ? 16.543 17.129 -15.666 1.00 48.75 84 ASN A CA 1
ATOM 692 C C . ASN A 1 84 ? 15.461 16.695 -16.677 1.00 48.75 84 ASN A C 1
ATOM 694 O O . ASN A 1 84 ? 15.660 15.835 -17.530 1.00 48.75 84 ASN A O 1
ATOM 698 N N . ASN A 1 85 ? 14.323 17.397 -16.614 1.00 40.66 85 ASN A N 1
ATOM 699 C CA . ASN A 1 85 ? 13.952 18.418 -17.605 1.00 40.66 85 ASN A CA 1
ATOM 700 C C . ASN A 1 85 ? 12.996 19.427 -16.959 1.00 40.66 85 ASN A C 1
ATOM 702 O O . ASN A 1 85 ? 12.054 18.961 -16.271 1.00 40.66 85 ASN A O 1
#

pLDDT: mean 88.45, std 13.58, range [40.66, 98.38]

Radius of gyration: 13.64 Å; Cα contacts (8 Å, |Δi|>4): 138; chains: 1; bounding box: 38×29×35 Å

Solvent-accessible surface area (backbone atoms only — not comparable to full-atom values): 4996 Å² total; per-residue (Å²): 117,48,75,47,71,61,92,57,71,92,87,63,59,69,69,61,49,34,49,51,26,31,50,50,24,53,48,45,61,76,73,36,53,78,32,43,39,35,42,36,37,55,32,71,68,32,62,58,38,28,75,67,75,62,78,45,76,42,86,47,62,65,79,92,39,64,22,36,42,35,34,33,72,29,52,82,80,74,91,67,77,70,90,82,135

Secondary structure (DSSP, 8-state):
-EEE----SSSS-HHHHHHHHHHHHHHHHHH-TT-EEEEEES-TTHHHHT----SEEEEEEETTEEEEEEEEE--SS-----S--

Foldseek 3Di:
DEEDEDDADDDDDPVVLLVVLLVCLVCLAPPVAPDKYKYKYLHPNSPVSSVADFPDWDWDDPPPRTIIITIGHHHHDDPPPDDDD

Sequence (85 aa):
MMIMNPPYNIRIQQDEILEFYNEIGRRLKHHWSGFDAWVFSGDLQALKRIGLRPKRRIALFNGSIESKLVHLPLYMGSKRKGPNN